Protein AF-B3H325-F1 (afdb_monomer_lite)

Secondary structure (DSSP, 8-state):
-EEEEEGGGT-TTSPTTEEEEEEEE----B-TTSS-B-TTPPPPEEEEEEEEE-TTSSEEEEEEEEEEPPPPGGGSEEEEE-TTSSSEEEEE-S-----EEEEEEEEEEEEETTEEEEEEEESTT----B-HHHHHTS-SSSSSS---TT-TTGGGGBPP-SEEEEEEEE--

InterPro domains:
  IPR000531 TonB-dependent receptor-like, beta-barrel [PF00593] (24-124)
  IPR010917 TonB-dependent receptor, conserved site [PS01156] (155-172)
  IPR036942 Ton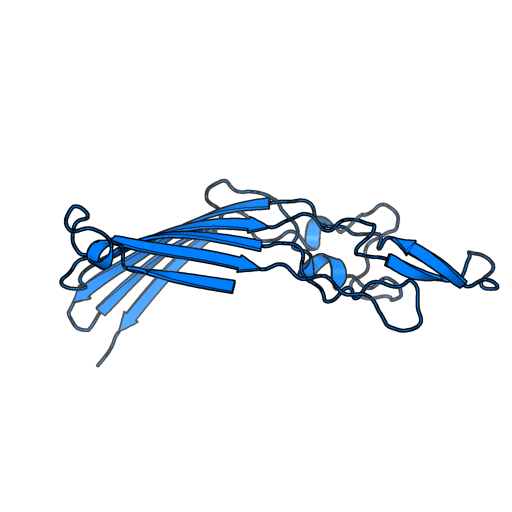B-dependent receptor-like, beta-barrel domain superfamily [G3DSA:2.40.170.20] (1-172)
  IPR039426 TonB-dependent receptor-like [PTHR30069] (12-172)

Foldseek 3Di:
DWDKDQVCVVDVPDDPFKIKTWDKDADADDDPPDQAADLPGAHIKIKIKIKGADPVRQKIKIKIKIKGAKDDQSRAWDWDADPVNPDIDIGGDPDIWHMDIKMKMKMWGPPDPFKIKIKIKIRVVQDWTAGSVLSSPQDPDDPPNHADPVRPPVSVRTDGGIDMDIDMGGHD

Radius of gyration: 21.81 Å; chains: 1; bounding box: 47×44×62 Å

pLDDT: mean 85.78, std 12.81, range [48.66, 98.25]

Organism: Actinobacillus pleuropneumoniae serotype 7 (strain AP76) (NCBI:txid537457)

Structure (mmCIF, N/CA/C/O backbone):
data_AF-B3H325-F1
#
_entry.id   AF-B3H325-F1
#
loop_
_atom_site.group_PDB
_atom_site.id
_atom_site.type_symbol
_atom_site.label_atom_id
_atom_site.label_alt_id
_atom_site.label_comp_id
_atom_site.label_asym_id
_atom_site.label_entity_id
_atom_site.label_seq_id
_atom_site.pdbx_PDB_ins_code
_atom_site.Cartn_x
_atom_site.Cartn_y
_atom_site.Cartn_z
_atom_site.occupancy
_atom_site.B_iso_or_equiv
_atom_site.auth_seq_id
_atom_site.auth_comp_id
_atom_site.auth_asym_id
_atom_site.auth_atom_id
_atom_site.pdbx_PDB_model_num
ATOM 1 N N . MET A 1 1 ? 10.719 8.305 4.424 1.00 50.88 1 MET A N 1
ATOM 2 C CA . MET A 1 1 ? 10.502 8.946 5.738 1.00 50.88 1 MET A CA 1
ATOM 3 C C . MET A 1 1 ? 9.083 8.647 6.197 1.00 50.88 1 MET A C 1
ATOM 5 O O . MET A 1 1 ? 8.162 8.755 5.396 1.00 50.88 1 MET A O 1
ATOM 9 N N . THR A 1 2 ? 8.899 8.253 7.456 1.00 49.19 2 THR A N 1
ATOM 10 C CA . THR A 1 2 ? 7.577 7.984 8.045 1.00 49.19 2 THR A CA 1
ATOM 11 C C . THR A 1 2 ? 7.420 8.876 9.265 1.00 49.19 2 THR A C 1
ATOM 13 O O . THR A 1 2 ? 8.255 8.805 10.160 1.00 49.19 2 THR A O 1
ATOM 16 N N . SER A 1 3 ? 6.381 9.707 9.284 1.00 48.66 3 SER A N 1
ATOM 17 C CA . SER A 1 3 ? 6.025 10.578 10.402 1.00 48.66 3 SER A CA 1
ATOM 18 C C . SER A 1 3 ? 4.676 10.144 10.981 1.00 48.66 3 SER A C 1
ATOM 20 O O . SER A 1 3 ? 3.727 9.844 10.251 1.00 48.66 3 SER A O 1
ATOM 22 N N . LYS A 1 4 ? 4.594 10.063 12.306 1.00 59.47 4 LYS A N 1
ATOM 23 C CA . LYS A 1 4 ? 3.364 9.785 13.054 1.00 59.47 4 LYS A CA 1
ATOM 24 C C . LYS A 1 4 ? 3.200 10.910 14.057 1.00 59.47 4 LYS A C 1
ATOM 26 O O . LYS A 1 4 ? 4.120 11.141 14.835 1.00 59.47 4 LYS A O 1
ATOM 31 N N . VAL A 1 5 ? 2.068 11.603 14.015 1.00 64.69 5 VAL A N 1
ATOM 32 C CA . VAL A 1 5 ? 1.815 12.759 14.878 1.00 64.69 5 VAL A CA 1
ATOM 33 C C . VAL A 1 5 ? 0.458 12.580 15.550 1.00 64.69 5 VAL A C 1
ATOM 35 O O . VAL A 1 5 ? -0.564 12.418 14.881 1.00 64.69 5 VAL A O 1
ATOM 38 N N . ASN A 1 6 ? 0.461 12.596 16.881 1.00 62.19 6 ASN A N 1
ATOM 39 C CA . ASN A 1 6 ? -0.749 12.686 17.693 1.00 62.19 6 ASN A CA 1
ATOM 40 C C . ASN A 1 6 ? -1.190 14.157 17.681 1.00 62.19 6 ASN A C 1
ATOM 42 O O . ASN A 1 6 ? -0.430 15.030 18.100 1.00 62.19 6 ASN A O 1
ATOM 46 N N . LEU A 1 7 ? -2.348 14.450 17.087 1.00 57.66 7 LEU A N 1
ATOM 47 C CA . LEU A 1 7 ? -2.756 15.827 16.781 1.00 57.66 7 LEU A CA 1
ATOM 48 C C . LEU A 1 7 ? -3.186 16.609 18.033 1.00 57.66 7 LEU A C 1
ATOM 50 O O . LEU A 1 7 ? -3.018 17.826 18.075 1.00 57.66 7 LEU A O 1
ATOM 54 N N . ASP A 1 8 ? -3.654 15.903 19.062 1.00 55.84 8 ASP A N 1
ATOM 55 C CA . ASP A 1 8 ? -3.962 16.413 20.404 1.00 55.84 8 ASP A CA 1
ATOM 56 C C . ASP A 1 8 ? -2.741 17.040 21.102 1.00 55.84 8 ASP A C 1
ATOM 58 O O . ASP A 1 8 ? -2.880 17.952 21.912 1.00 55.84 8 ASP A O 1
ATOM 62 N N . GLN A 1 9 ? -1.525 16.623 20.737 1.00 57.34 9 GLN A N 1
ATOM 63 C CA . GLN A 1 9 ? -0.281 17.175 21.287 1.00 57.34 9 GLN A CA 1
ATOM 64 C C . GLN A 1 9 ? 0.220 18.419 20.537 1.00 57.34 9 GLN A C 1
ATOM 66 O O . GLN A 1 9 ? 1.144 19.085 21.000 1.00 57.34 9 GLN A O 1
ATOM 71 N N . VAL A 1 10 ? -0.359 18.733 19.373 1.00 57.84 10 VAL A N 1
ATOM 72 C CA . VAL A 1 10 ? 0.074 19.850 18.512 1.00 57.84 10 VAL A CA 1
ATOM 73 C C . VAL A 1 10 ? -0.791 21.093 18.726 1.00 57.84 10 VAL A C 1
ATOM 75 O O . VAL A 1 10 ? -0.334 22.214 18.515 1.00 57.84 10 VAL A O 1
ATOM 78 N N . THR A 1 11 ? -2.044 20.922 19.145 1.00 48.72 11 THR A N 1
ATOM 79 C CA . THR A 1 11 ? -2.972 22.032 19.385 1.00 48.72 11 THR A CA 1
ATOM 80 C C . THR A 1 11 ? -4.103 21.586 20.310 1.00 48.72 11 THR A C 1
ATOM 82 O O . THR A 1 11 ? -4.775 20.591 20.048 1.00 48.72 11 THR A O 1
ATOM 85 N N . ALA A 1 12 ? -4.358 22.371 21.363 1.00 55.25 12 ALA A N 1
ATOM 86 C CA . ALA A 1 12 ? -5.404 22.124 22.361 1.00 55.25 12 ALA A CA 1
ATOM 87 C C . ALA A 1 12 ? -6.847 22.198 21.809 1.00 55.25 12 ALA A C 1
ATOM 89 O O . ALA A 1 12 ? -7.800 21.970 22.549 1.00 55.25 12 ALA A O 1
ATOM 90 N N . TYR A 1 13 ? -7.023 22.531 20.525 1.00 58.59 13 TYR A N 1
ATOM 91 C CA . TYR A 1 13 ? -8.329 22.630 19.867 1.00 58.59 13 TYR A CA 1
ATOM 92 C C . TYR A 1 13 ? -8.801 21.319 19.223 1.00 58.59 13 TYR A C 1
ATOM 94 O O . TYR A 1 13 ? -9.946 21.241 18.779 1.00 58.59 13 TYR A O 1
ATOM 102 N N . ILE A 1 14 ? -7.943 20.297 19.137 1.00 60.50 14 ILE A N 1
ATOM 103 C CA . ILE A 1 14 ? -8.303 19.002 18.552 1.00 60.50 14 ILE A CA 1
ATOM 104 C C . ILE A 1 14 ? -8.731 18.055 19.684 1.00 60.50 14 ILE A C 1
ATOM 106 O O . ILE A 1 14 ? -7.953 17.857 20.616 1.00 60.50 14 ILE A O 1
ATOM 110 N N . PRO A 1 15 ? -9.942 17.463 19.630 1.00 64.38 15 PRO A N 1
ATOM 111 C CA . PRO A 1 15 ? -10.400 16.536 20.659 1.00 64.38 15 PRO A CA 1
ATOM 112 C C . PRO A 1 15 ? -9.432 15.363 20.858 1.00 64.38 15 PRO A C 1
ATOM 114 O O . PRO A 1 15 ? -8.825 14.871 19.904 1.00 64.38 15 PRO A O 1
ATOM 117 N N . ASN A 1 16 ? -9.333 14.873 22.094 1.00 75.38 16 ASN A N 1
ATOM 118 C CA . ASN A 1 16 ? -8.529 13.692 22.408 1.00 75.38 16 ASN A CA 1
ATOM 119 C C . ASN A 1 16 ? -8.937 12.506 21.517 1.00 75.38 16 ASN A C 1
ATOM 121 O O . ASN A 1 16 ? -10.128 12.256 21.318 1.00 75.38 16 ASN A O 1
ATOM 125 N N . GLY A 1 17 ? -7.944 11.780 20.996 1.00 80.31 17 GLY A N 1
ATOM 126 C CA . GLY A 1 17 ? -8.156 10.576 20.187 1.00 80.31 17 GLY A CA 1
ATOM 127 C C . GLY A 1 17 ? -7.898 10.733 18.686 1.00 80.31 17 GLY A C 1
ATOM 128 O O . GLY A 1 17 ? -7.743 9.725 17.994 1.00 80.31 17 GLY A O 1
ATOM 129 N N . PHE A 1 18 ? -7.793 11.960 18.162 1.00 90.06 18 PHE A N 1
ATOM 130 C CA . PHE A 1 18 ? -7.441 12.177 16.756 1.00 90.06 18 PHE A CA 1
ATOM 131 C C . PHE A 1 18 ? -5.949 11.947 16.492 1.00 90.06 18 PHE A C 1
ATOM 133 O O . PHE A 1 18 ? -5.073 12.596 17.063 1.00 90.06 18 PHE A O 1
ATOM 140 N N . LYS A 1 19 ? -5.652 11.060 15.542 1.00 89.69 19 LYS A N 1
ATOM 141 C CA . LYS A 1 19 ? -4.288 10.726 15.124 1.00 89.69 19 LYS A CA 1
ATOM 142 C C . LYS A 1 19 ? -4.109 10.961 13.635 1.00 89.69 19 LYS A C 1
ATOM 144 O O . LYS A 1 19 ? -4.961 10.581 12.826 1.00 89.69 19 LYS A O 1
ATOM 149 N N . PHE A 1 20 ? -2.960 11.523 13.273 1.00 91.06 20 PHE A N 1
ATOM 150 C CA . PHE A 1 20 ? -2.554 11.698 11.887 1.00 91.06 20 PHE A CA 1
ATOM 151 C C . PHE A 1 20 ? -1.318 10.862 11.557 1.00 91.06 20 PHE A C 1
ATOM 153 O O . PHE A 1 20 ? -0.319 10.830 12.281 1.00 91.06 20 PHE A O 1
ATOM 160 N N . LEU A 1 21 ? -1.382 10.185 10.415 1.00 89.94 21 LEU A N 1
ATOM 161 C CA . LEU A 1 21 ? -0.291 9.412 9.844 1.00 89.94 21 LEU A CA 1
ATOM 162 C C . LEU A 1 21 ? 0.119 10.041 8.514 1.00 89.94 21 LEU A C 1
ATOM 164 O O . LEU A 1 21 ? -0.711 10.187 7.623 1.00 89.94 21 LEU A O 1
ATOM 168 N N . GLY A 1 22 ? 1.409 10.328 8.345 1.00 93.12 22 GLY A N 1
ATOM 169 C CA . GLY A 1 22 ? 1.974 10.779 7.076 1.00 93.12 22 GLY A CA 1
ATOM 170 C C . GLY A 1 22 ? 3.264 10.032 6.754 1.00 93.12 22 GLY A C 1
ATOM 171 O O . GLY A 1 22 ? 4.246 10.109 7.485 1.00 93.12 22 GLY A O 1
ATOM 172 N N . SER A 1 23 ? 3.305 9.300 5.647 1.00 92.88 23 SER A N 1
ATOM 173 C CA . SER A 1 23 ? 4.499 8.578 5.203 1.00 92.88 23 SER A CA 1
ATOM 174 C C . SER A 1 23 ? 4.753 8.823 3.726 1.00 92.88 23 SER A C 1
ATOM 176 O O . SER A 1 23 ? 3.835 8.769 2.912 1.00 92.88 23 SER A O 1
ATOM 178 N N . VAL A 1 24 ? 6.014 9.068 3.377 1.00 92.31 24 VAL A N 1
ATOM 179 C CA . VAL A 1 24 ? 6.468 9.201 1.993 1.00 92.31 24 VAL A CA 1
ATOM 180 C C . VAL A 1 24 ? 7.714 8.351 1.767 1.00 92.31 24 VAL A C 1
ATOM 182 O O . VAL A 1 24 ? 8.719 8.448 2.480 1.00 92.31 24 VAL A O 1
ATOM 185 N N . GLY A 1 25 ? 7.647 7.491 0.760 1.00 90.88 25 GLY A N 1
ATOM 186 C CA . GLY A 1 25 ? 8.751 6.685 0.262 1.00 90.88 25 GLY A CA 1
ATOM 187 C C . GLY A 1 25 ? 9.132 7.143 -1.135 1.00 90.88 25 GLY A C 1
ATOM 188 O O . GLY A 1 25 ? 8.299 7.138 -2.035 1.00 90.88 25 GLY A O 1
ATOM 189 N N . TYR A 1 26 ? 10.391 7.522 -1.320 1.00 88.06 26 TYR A N 1
ATOM 190 C CA . TYR A 1 26 ? 10.981 7.813 -2.621 1.00 88.06 26 TYR A CA 1
ATOM 191 C C . TYR A 1 26 ? 12.405 7.270 -2.633 1.00 88.06 26 TYR A C 1
ATOM 193 O O . TYR A 1 26 ? 13.114 7.322 -1.626 1.00 88.06 26 TYR A O 1
ATOM 201 N N . SER A 1 27 ? 12.818 6.705 -3.758 1.00 85.31 27 SER A N 1
ATOM 202 C CA . SER A 1 27 ? 14.153 6.148 -3.929 1.00 85.31 27 SER A CA 1
ATOM 203 C C . SER A 1 27 ? 14.552 6.245 -5.391 1.00 85.31 27 SER A C 1
ATOM 205 O O . SER A 1 27 ? 13.725 6.072 -6.285 1.00 85.31 27 SER A O 1
ATOM 207 N N . LYS A 1 28 ? 15.831 6.525 -5.633 1.00 81.38 28 LYS A N 1
ATOM 208 C CA . LYS A 1 28 ? 16.415 6.584 -6.971 1.00 81.38 28 LYS A CA 1
ATOM 209 C C . LYS A 1 28 ? 17.757 5.874 -6.942 1.00 81.38 28 LYS A C 1
ATOM 211 O O . LYS A 1 28 ? 18.584 6.162 -6.081 1.00 81.38 28 LYS A O 1
ATOM 216 N N . SER A 1 29 ? 17.972 4.949 -7.869 1.00 74.44 29 SER A N 1
ATOM 217 C CA . SER A 1 29 ? 19.217 4.179 -7.926 1.00 74.44 29 SER A CA 1
ATOM 218 C C . SER A 1 29 ? 19.548 3.772 -9.357 1.00 74.44 29 SER A C 1
ATOM 220 O O . SER A 1 29 ? 18.659 3.620 -10.196 1.00 74.44 29 SER A O 1
ATOM 222 N N . LYS A 1 30 ? 20.840 3.585 -9.624 1.00 74.62 30 LYS A N 1
ATOM 223 C CA . LYS A 1 30 ? 21.394 3.111 -10.897 1.00 74.62 30 LYS A CA 1
ATOM 224 C C . LYS A 1 30 ? 22.384 1.989 -10.610 1.00 74.62 30 LYS A C 1
ATOM 226 O O . LYS A 1 30 ? 23.000 1.986 -9.546 1.00 74.62 30 LYS A O 1
ATOM 231 N N . LEU A 1 31 ? 22.525 1.045 -11.534 1.00 76.69 31 LEU A N 1
ATOM 232 C CA . LEU A 1 31 ? 23.495 -0.032 -11.391 1.00 76.69 31 LEU A CA 1
ATOM 233 C C . LEU A 1 31 ? 24.890 0.483 -11.779 1.00 76.69 31 LEU A C 1
ATOM 235 O O . LEU A 1 31 ? 25.082 0.971 -12.892 1.00 76.69 31 LEU A O 1
ATOM 239 N N . TYR A 1 32 ? 25.853 0.388 -10.859 1.00 73.50 32 TYR A N 1
ATOM 240 C CA . TYR A 1 32 ? 27.218 0.873 -11.080 1.00 73.50 32 TYR A CA 1
ATOM 241 C C . TYR A 1 32 ? 27.868 0.181 -12.290 1.00 73.50 32 TYR A C 1
ATOM 243 O O . TYR A 1 32 ? 27.722 -1.026 -12.472 1.00 73.50 32 TYR A O 1
ATOM 251 N N . GLY A 1 33 ? 28.555 0.953 -13.137 1.00 70.75 33 GLY A N 1
ATOM 252 C CA . GLY A 1 33 ? 29.233 0.433 -14.330 1.00 70.75 33 GLY A CA 1
ATOM 253 C C . GLY A 1 33 ? 28.311 0.014 -15.486 1.00 70.75 33 GLY A C 1
ATOM 254 O O . GLY A 1 33 ? 28.779 -0.609 -16.437 1.00 70.75 33 GLY A O 1
ATOM 255 N N . THR A 1 34 ? 27.008 0.330 -15.442 1.00 73.69 34 THR A N 1
ATOM 256 C CA . THR A 1 34 ? 26.075 0.068 -16.553 1.00 73.69 34 THR A CA 1
ATOM 257 C C . THR A 1 34 ? 25.053 1.196 -16.722 1.00 73.69 34 THR A C 1
ATOM 259 O O . THR A 1 34 ? 24.818 1.981 -15.808 1.00 73.69 34 THR A O 1
ATOM 262 N N . GLU A 1 35 ? 24.371 1.234 -17.866 1.00 74.31 35 GLU A N 1
ATOM 263 C CA . GLU A 1 35 ? 23.212 2.113 -18.090 1.00 74.31 35 GLU A CA 1
ATOM 264 C C . GLU A 1 35 ? 21.896 1.551 -17.509 1.00 74.31 35 GLU A C 1
ATOM 266 O O . GLU A 1 35 ? 20.828 2.141 -17.683 1.00 74.31 35 GLU A O 1
ATOM 271 N N . ALA A 1 36 ? 21.943 0.404 -16.818 1.00 80.19 36 ALA A N 1
ATOM 272 C CA . ALA A 1 36 ? 20.761 -0.249 -16.268 1.00 80.19 36 ALA A CA 1
ATOM 273 C C . ALA A 1 36 ? 20.253 0.436 -14.989 1.00 80.19 36 ALA A C 1
ATOM 275 O O . ALA A 1 36 ? 21.016 0.908 -14.137 1.00 80.19 36 ALA A O 1
ATOM 276 N N . SER A 1 37 ? 18.936 0.422 -14.808 1.00 82.88 37 SER A N 1
ATOM 277 C CA . SER A 1 37 ? 18.285 0.784 -13.551 1.00 82.88 37 SER A CA 1
ATOM 278 C C . SER A 1 37 ? 18.164 -0.431 -12.631 1.00 82.88 37 SER A C 1
ATOM 280 O O . SER A 1 37 ? 18.018 -1.568 -13.080 1.00 82.88 37 SER A O 1
ATOM 282 N N . LEU A 1 38 ? 18.149 -0.192 -11.319 1.00 83.50 38 LEU A N 1
ATOM 283 C CA . LEU A 1 38 ? 17.799 -1.226 -10.347 1.00 83.50 38 LEU A CA 1
ATOM 284 C C . LEU A 1 38 ? 16.273 -1.378 -10.291 1.00 83.50 38 LEU A C 1
ATOM 286 O O . LEU A 1 38 ? 15.570 -0.535 -9.732 1.00 83.50 38 LEU A O 1
ATOM 290 N N . LEU A 1 39 ? 15.750 -2.466 -10.865 1.00 86.12 39 LEU A N 1
ATOM 291 C CA . LEU A 1 39 ? 14.305 -2.737 -10.894 1.00 86.12 39 LEU A CA 1
ATOM 292 C C . LEU A 1 39 ? 13.705 -2.961 -9.495 1.00 86.12 39 LEU A C 1
ATOM 294 O O . LEU A 1 39 ? 12.500 -2.807 -9.32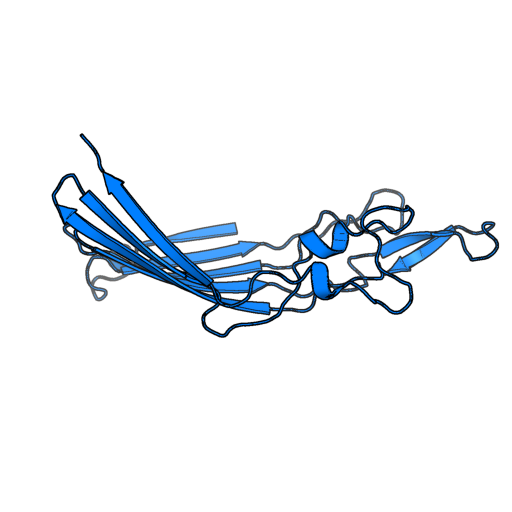4 1.00 86.12 39 LEU A O 1
ATOM 298 N N . SER A 1 40 ? 14.520 -3.269 -8.483 1.00 87.19 40 SER A N 1
ATOM 299 C CA . SER A 1 40 ? 14.093 -3.370 -7.079 1.00 87.19 40 SER A CA 1
ATOM 300 C C . SER A 1 40 ? 13.654 -2.031 -6.473 1.00 87.19 40 SER A C 1
ATOM 302 O O . SER A 1 40 ? 12.953 -2.019 -5.463 1.00 87.19 40 SER A O 1
ATOM 304 N N . VAL A 1 41 ? 14.025 -0.901 -7.088 1.00 89.38 41 VAL A N 1
ATOM 305 C CA . VAL A 1 41 ? 13.634 0.432 -6.619 1.00 89.38 41 VAL A CA 1
ATOM 306 C C . VAL A 1 41 ? 12.138 0.636 -6.832 1.00 89.38 41 VAL A C 1
ATOM 308 O O . VAL A 1 41 ? 11.656 0.649 -7.970 1.00 89.38 41 VAL A O 1
ATOM 311 N N . GLN A 1 42 ? 11.411 0.839 -5.737 1.00 90.12 42 GLN A N 1
ATOM 312 C CA . GLN A 1 42 ? 9.981 1.134 -5.765 1.00 90.12 42 GLN A CA 1
ATOM 313 C C . GLN A 1 42 ? 9.721 2.564 -6.272 1.00 90.12 42 GLN A C 1
ATOM 315 O O . GLN A 1 42 ? 10.509 3.469 -5.979 1.00 90.12 42 GLN A O 1
ATOM 320 N N . PRO A 1 43 ? 8.635 2.794 -7.033 1.00 92.69 43 PRO A N 1
ATOM 321 C CA . PRO A 1 43 ? 8.188 4.143 -7.361 1.00 92.69 43 PRO A CA 1
ATOM 322 C C . PRO A 1 43 ? 7.721 4.882 -6.099 1.00 92.69 43 PRO A C 1
ATOM 324 O O . PRO A 1 43 ? 7.563 4.287 -5.029 1.00 92.69 43 PRO A O 1
ATOM 327 N N . VAL A 1 44 ? 7.504 6.194 -6.223 1.00 94.12 44 VAL A N 1
ATOM 328 C CA . VAL A 1 44 ? 7.072 7.020 -5.089 1.00 94.12 44 VAL A CA 1
ATOM 329 C C . VAL A 1 44 ? 5.791 6.462 -4.465 1.00 94.12 44 VAL A C 1
ATOM 331 O O . VAL A 1 44 ? 4.859 6.085 -5.171 1.00 94.12 44 VAL A O 1
ATOM 334 N N . LYS A 1 45 ? 5.738 6.410 -3.138 1.00 94.88 45 LYS A N 1
ATOM 335 C CA . LYS A 1 45 ? 4.558 5.992 -2.383 1.00 94.88 45 LYS A CA 1
ATOM 336 C C . LYS A 1 45 ? 4.273 7.008 -1.296 1.00 94.88 45 LYS A C 1
ATOM 338 O O . LYS A 1 45 ? 5.165 7.331 -0.517 1.00 94.88 45 LYS A O 1
ATOM 343 N N . VAL A 1 46 ? 3.036 7.475 -1.224 1.00 96.06 46 VAL A N 1
ATOM 344 C CA . VAL A 1 46 ? 2.568 8.379 -0.172 1.00 96.06 46 VAL A CA 1
ATOM 345 C C . VAL A 1 46 ? 1.419 7.703 0.557 1.00 96.06 46 VAL A C 1
ATOM 347 O O . VAL A 1 46 ? 0.528 7.143 -0.075 1.00 96.06 46 VAL A O 1
ATOM 350 N N . ILE A 1 47 ? 1.449 7.724 1.883 1.00 96.25 47 ILE A N 1
ATOM 351 C CA . ILE A 1 47 ? 0.363 7.257 2.738 1.00 96.25 47 ILE A CA 1
ATOM 352 C C . ILE A 1 47 ? -0.009 8.405 3.661 1.00 96.25 47 ILE A C 1
ATOM 354 O O . ILE A 1 47 ? 0.831 8.883 4.418 1.00 96.25 47 ILE A O 1
ATOM 358 N N . LEU A 1 48 ? -1.269 8.807 3.615 1.00 96.19 48 LEU A N 1
ATOM 359 C CA . LEU A 1 48 ? -1.876 9.717 4.572 1.00 96.19 48 LEU A CA 1
ATOM 360 C C . LEU A 1 48 ? -2.948 8.948 5.337 1.00 96.19 48 LEU A C 1
ATOM 362 O O . LEU A 1 48 ? -3.620 8.088 4.772 1.00 96.19 48 LEU A O 1
ATOM 366 N N . GLY A 1 49 ? -3.105 9.222 6.621 1.00 95.94 49 GLY A N 1
ATOM 367 C CA . GLY A 1 49 ? -4.116 8.576 7.437 1.00 95.94 49 GLY A CA 1
ATOM 368 C C . GLY A 1 49 ? -4.666 9.516 8.486 1.00 95.94 49 GLY A C 1
ATOM 369 O O . GLY A 1 49 ? -3.919 10.264 9.111 1.00 95.94 49 GLY A O 1
ATOM 370 N N . LEU A 1 50 ? -5.975 9.445 8.674 1.00 95.25 50 LEU A N 1
ATOM 371 C CA . LEU A 1 50 ? -6.695 10.135 9.732 1.00 95.25 50 LEU A CA 1
ATOM 372 C C . LEU A 1 50 ? -7.446 9.081 10.520 1.00 95.25 50 LEU A C 1
ATOM 374 O O . LEU A 1 50 ? -8.165 8.262 9.944 1.00 95.25 50 LEU A O 1
ATOM 378 N N . SER A 1 51 ? -7.223 9.065 11.824 1.00 95.38 51 SER A N 1
ATOM 379 C CA . SER A 1 51 ? -7.844 8.109 12.727 1.00 95.38 51 SER A CA 1
ATOM 380 C C . SER A 1 51 ? -8.447 8.826 13.915 1.00 95.38 51 SER A C 1
ATOM 382 O O . SER A 1 51 ? -7.927 9.851 14.348 1.00 95.38 51 SER A O 1
ATOM 384 N N . TYR A 1 52 ? -9.510 8.247 14.443 1.00 94.25 52 TYR A N 1
ATOM 385 C CA . TYR A 1 52 ? -10.060 8.599 15.734 1.00 94.25 52 TYR A CA 1
ATOM 386 C C . TYR A 1 52 ? -10.125 7.330 16.573 1.00 94.25 52 TYR A C 1
ATOM 388 O O . TYR A 1 52 ? -10.699 6.331 16.141 1.00 94.25 52 TYR A O 1
ATOM 396 N N . GLU A 1 53 ? -9.515 7.368 17.747 1.00 94.56 53 GLU A N 1
ATOM 397 C CA . GLU A 1 53 ? -9.604 6.316 18.752 1.00 94.56 53 GLU A CA 1
ATOM 398 C C . GLU A 1 53 ? -10.255 6.906 19.999 1.00 94.56 53 GLU A C 1
ATOM 400 O O . GLU A 1 53 ? -9.835 7.958 20.481 1.00 94.56 53 GLU A O 1
ATOM 405 N N . ASP A 1 54 ? -11.291 6.237 20.502 1.00 93.31 54 ASP A N 1
ATOM 406 C CA . ASP A 1 54 ? -11.948 6.607 21.749 1.00 93.31 54 ASP A CA 1
ATOM 407 C C . ASP A 1 54 ? -10.909 6.695 22.886 1.00 93.31 54 ASP A C 1
ATOM 409 O O . ASP A 1 54 ? -10.084 5.786 23.015 1.00 93.31 54 ASP A O 1
ATOM 413 N N . PRO A 1 55 ? -10.921 7.743 23.733 1.00 89.50 55 PRO A N 1
ATOM 414 C CA . PRO A 1 55 ? -9.961 7.875 24.829 1.00 89.50 55 PRO A CA 1
ATOM 415 C C . PRO A 1 55 ? -9.989 6.721 25.841 1.00 89.50 55 PRO A C 1
ATOM 417 O O . PRO A 1 55 ? -8.977 6.463 26.489 1.00 89.50 55 PRO A O 1
ATOM 420 N N . ASN A 1 56 ? -11.118 6.012 25.966 1.00 90.50 56 ASN A N 1
ATOM 421 C CA . ASN A 1 56 ? -11.231 4.809 26.797 1.00 90.50 56 ASN A CA 1
ATOM 422 C C . ASN A 1 56 ? -10.867 3.526 26.027 1.00 90.50 56 ASN A C 1
ATOM 424 O O . ASN A 1 56 ? -11.037 2.421 26.545 1.00 90.50 56 ASN A O 1
ATOM 428 N N . ASP A 1 57 ? -10.369 3.665 24.794 1.00 89.62 57 ASP A N 1
ATOM 429 C CA . ASP A 1 57 ? -9.932 2.596 23.899 1.00 89.62 57 ASP A CA 1
ATOM 430 C C . ASP A 1 57 ? -11.035 1.547 23.656 1.00 89.62 57 ASP A C 1
ATOM 432 O O . ASP A 1 57 ? -10.768 0.349 23.533 1.00 89.62 57 ASP A O 1
ATOM 436 N N . ILE A 1 58 ? -12.304 1.984 23.634 1.00 95.12 58 ILE A N 1
ATOM 437 C CA . ILE A 1 58 ? -13.466 1.115 23.392 1.00 95.12 58 ILE A CA 1
ATOM 438 C C . ILE A 1 58 ? -13.647 0.871 21.896 1.00 95.12 58 ILE A C 1
ATOM 440 O O . ILE A 1 58 ? -13.994 -0.232 21.484 1.00 95.12 58 ILE A O 1
ATOM 444 N N . TRP A 1 59 ? -13.415 1.874 21.059 1.00 96.12 59 TRP A N 1
ATOM 445 C CA . TRP A 1 59 ? -13.543 1.751 19.613 1.00 96.12 59 TRP A CA 1
ATOM 446 C C . TRP A 1 59 ? -12.596 2.708 18.903 1.00 96.12 59 TRP A C 1
ATOM 448 O O . TRP A 1 59 ? -12.144 3.704 19.464 1.00 96.12 59 TRP A O 1
ATOM 458 N N . GLY A 1 60 ? -12.312 2.410 17.643 1.00 96.75 60 GLY A N 1
ATOM 459 C CA . GLY A 1 60 ? -11.522 3.287 16.800 1.00 96.75 60 GLY A CA 1
ATOM 460 C C . GLY A 1 60 ? -11.872 3.111 15.337 1.00 96.75 60 GLY A C 1
ATOM 461 O O . GLY A 1 60 ? -12.202 2.011 14.886 1.00 96.75 60 GLY A O 1
ATOM 462 N N . ILE A 1 61 ? -11.796 4.207 14.594 1.00 97.12 61 ILE A N 1
ATOM 463 C CA . ILE A 1 61 ? -11.966 4.238 13.148 1.00 97.12 61 ILE A CA 1
ATOM 464 C C . ILE A 1 61 ? -10.743 4.878 12.504 1.00 97.12 61 ILE A C 1
ATOM 466 O O . ILE A 1 61 ? -10.227 5.904 12.943 1.00 97.12 61 ILE A O 1
ATOM 470 N N . HIS A 1 62 ? -10.286 4.259 11.429 1.00 97.31 62 HIS A N 1
ATOM 471 C CA . HIS A 1 62 ? -9.103 4.642 10.689 1.00 97.31 62 HIS A CA 1
ATOM 472 C C . HIS A 1 62 ? -9.475 4.809 9.227 1.00 97.31 62 HIS A C 1
ATOM 474 O O . HIS A 1 62 ? -10.117 3.949 8.625 1.00 97.31 62 HIS A O 1
ATOM 480 N N . SER A 1 63 ? -9.015 5.901 8.643 1.00 97.38 63 SER A N 1
ATOM 481 C CA . SER A 1 63 ? -9.087 6.159 7.215 1.00 97.38 63 SER A CA 1
ATOM 482 C C . SER A 1 63 ? -7.669 6.301 6.673 1.00 97.38 63 SER A C 1
ATOM 484 O O . SER A 1 63 ? -6.804 6.904 7.315 1.00 97.38 63 SER A O 1
ATOM 486 N N . ARG A 1 64 ? -7.398 5.706 5.510 1.00 97.75 64 ARG A N 1
ATOM 487 C CA . ARG A 1 64 ? -6.062 5.691 4.907 1.00 97.75 64 ARG A CA 1
ATOM 488 C C . ARG A 1 64 ? -6.126 5.953 3.414 1.00 97.75 64 ARG A C 1
ATOM 490 O O . ARG A 1 64 ? -6.793 5.243 2.670 1.00 97.75 64 ARG A O 1
ATOM 497 N N . TRP A 1 65 ? -5.387 6.964 2.986 1.00 97.69 65 TRP A N 1
ATOM 498 C CA . TRP A 1 65 ? -5.232 7.388 1.604 1.00 97.69 65 TRP A CA 1
ATOM 499 C C . TRP A 1 65 ? -3.841 6.959 1.159 1.00 97.69 65 TRP A C 1
ATOM 501 O O . TRP A 1 65 ? -2.840 7.409 1.713 1.00 97.69 65 TRP A O 1
ATOM 511 N N . THR A 1 66 ? -3.759 6.064 0.180 1.00 97.38 66 THR A N 1
ATOM 512 C CA . THR A 1 66 ? -2.478 5.587 -0.351 1.00 97.38 66 THR A CA 1
ATOM 513 C C . THR A 1 66 ? -2.349 5.986 -1.809 1.00 97.38 66 THR A C 1
ATOM 515 O O . THR A 1 66 ? -3.133 5.541 -2.639 1.00 97.38 66 THR A O 1
ATOM 518 N N . TYR A 1 67 ? -1.330 6.775 -2.131 1.00 97.06 67 TYR A N 1
ATOM 519 C CA . TYR A 1 67 ? -0.925 7.064 -3.499 1.00 97.06 67 TYR A CA 1
ATOM 520 C C . TYR A 1 67 ? 0.298 6.223 -3.872 1.00 97.06 67 TYR A C 1
ATOM 522 O O . TYR A 1 67 ? 1.316 6.225 -3.176 1.00 97.06 67 TYR A O 1
ATOM 530 N N . LEU A 1 68 ? 0.191 5.506 -4.983 1.00 96.19 68 LEU A N 1
ATOM 531 C CA . LEU A 1 68 ? 1.247 4.737 -5.623 1.00 96.19 68 LEU A CA 1
ATOM 532 C C . LEU A 1 68 ? 1.621 5.448 -6.923 1.00 96.19 68 LEU A C 1
ATOM 534 O O . LEU A 1 68 ? 0.774 5.647 -7.793 1.00 96.19 68 LEU A O 1
ATOM 538 N N . GLY A 1 69 ? 2.883 5.830 -7.058 1.00 94.75 69 GLY A N 1
ATOM 539 C CA . GLY A 1 69 ? 3.411 6.478 -8.248 1.00 94.75 69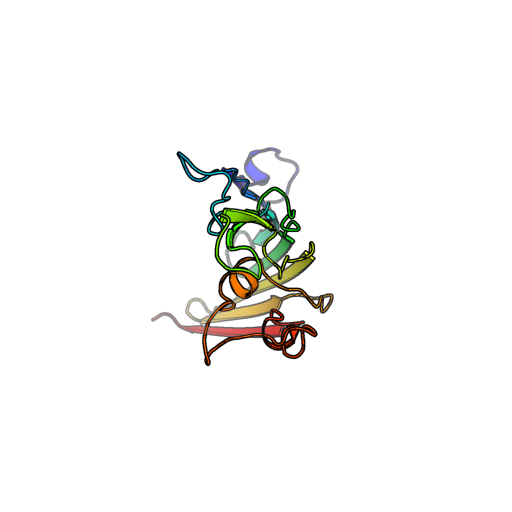 GLY A CA 1
ATOM 540 C C . GLY A 1 69 ? 3.590 5.511 -9.415 1.00 94.75 69 GLY A C 1
ATOM 541 O O . GLY A 1 69 ? 3.828 4.313 -9.236 1.00 94.75 69 GLY A O 1
ATOM 542 N N . ALA A 1 70 ? 3.519 6.061 -10.625 1.00 94.62 70 ALA A N 1
ATOM 543 C CA . ALA A 1 70 ? 3.861 5.330 -11.835 1.00 94.62 70 ALA A CA 1
ATOM 544 C C . ALA A 1 70 ? 5.374 5.068 -11.897 1.00 94.62 70 ALA A C 1
ATOM 546 O O . ALA A 1 70 ? 6.181 5.917 -11.505 1.00 94.62 70 ALA A O 1
ATOM 547 N N . LYS A 1 71 ? 5.772 3.907 -12.422 1.00 92.75 71 LYS A N 1
ATOM 548 C CA . LYS A 1 71 ? 7.179 3.650 -12.737 1.00 92.75 71 LYS A CA 1
ATOM 549 C C . LYS A 1 71 ? 7.494 4.260 -14.099 1.00 92.75 71 LYS A C 1
ATOM 551 O O . LYS A 1 71 ? 6.924 3.866 -15.111 1.00 92.75 71 LYS A O 1
ATOM 556 N N . HIS A 1 72 ? 8.412 5.221 -14.138 1.00 89.56 72 HIS A N 1
ATOM 557 C CA . HIS A 1 72 ? 8.835 5.830 -15.397 1.00 89.56 72 HIS A CA 1
ATOM 558 C C . HIS A 1 72 ? 9.829 4.937 -16.147 1.00 89.56 72 HIS A C 1
ATOM 560 O O . HIS A 1 72 ? 10.727 4.356 -15.540 1.00 89.56 72 HIS A O 1
ATOM 566 N N . ALA A 1 73 ? 9.722 4.908 -17.479 1.00 87.75 73 ALA A N 1
ATOM 567 C CA . ALA A 1 73 ? 10.588 4.125 -18.366 1.00 87.75 73 ALA A CA 1
ATOM 568 C C . ALA A 1 73 ? 12.087 4.381 -18.121 1.00 87.75 73 ALA A C 1
ATOM 570 O O . ALA A 1 73 ? 12.869 3.443 -18.003 1.00 87.75 73 ALA A O 1
ATOM 571 N N . LYS A 1 74 ? 12.463 5.654 -17.939 1.00 85.50 74 LYS A N 1
ATOM 572 C CA . LYS A 1 74 ? 13.840 6.092 -17.645 1.00 85.50 74 LYS A CA 1
ATOM 573 C C . LYS A 1 74 ? 14.421 5.532 -16.338 1.00 85.50 74 LYS A C 1
ATOM 575 O O . LYS A 1 74 ? 15.636 5.471 -16.195 1.00 85.50 74 LYS A O 1
ATOM 580 N N . ASP A 1 75 ? 13.560 5.155 -15.392 1.00 83.88 75 ASP A N 1
ATOM 581 C CA . ASP A 1 75 ? 13.933 4.619 -14.077 1.00 83.88 75 ASP A CA 1
ATOM 582 C C . ASP A 1 75 ? 13.771 3.084 -14.020 1.00 83.88 75 ASP A C 1
ATOM 584 O O . ASP A 1 75 ? 13.877 2.469 -12.952 1.00 83.88 75 ASP A O 1
ATOM 588 N N . ALA A 1 76 ? 13.478 2.463 -15.167 1.00 87.44 76 ALA A N 1
ATOM 589 C CA . ALA A 1 76 ? 13.311 1.029 -15.359 1.00 87.44 76 ALA A CA 1
ATOM 590 C C . ALA A 1 76 ? 14.054 0.566 -16.624 1.00 87.44 76 ALA A C 1
ATOM 592 O O . ALA A 1 76 ? 13.508 -0.171 -17.439 1.00 87.44 76 ALA A O 1
ATOM 593 N N . MET A 1 77 ? 15.296 1.011 -16.808 1.00 87.94 77 MET A N 1
ATOM 594 C CA . MET A 1 77 ? 16.122 0.606 -17.945 1.00 87.94 77 MET A CA 1
ATOM 595 C C . MET A 1 77 ? 16.769 -0.754 -17.690 1.00 87.94 77 MET A C 1
ATOM 597 O O . MET A 1 77 ? 17.314 -1.017 -16.620 1.00 87.94 77 MET A O 1
ATOM 601 N N . ILE A 1 78 ? 16.740 -1.610 -18.699 1.00 84.88 78 ILE A N 1
ATOM 602 C CA . ILE A 1 78 ? 17.341 -2.937 -18.702 1.00 84.88 78 ILE A CA 1
ATOM 603 C C . ILE A 1 78 ? 18.318 -3.037 -19.857 1.00 84.88 78 ILE A C 1
ATOM 605 O O . ILE A 1 78 ? 18.102 -2.484 -20.936 1.00 84.88 78 ILE A O 1
ATOM 609 N N . VAL A 1 79 ? 19.388 -3.789 -19.640 1.00 84.00 79 VAL A N 1
ATOM 610 C CA . VAL A 1 79 ? 20.336 -4.065 -20.705 1.00 84.00 79 VAL A CA 1
ATOM 611 C C . VAL A 1 79 ? 20.020 -5.423 -21.312 1.00 84.00 79 VAL A C 1
ATOM 613 O O . VAL A 1 79 ? 19.876 -6.422 -20.610 1.00 84.00 79 VAL A O 1
ATOM 616 N N . THR A 1 80 ? 19.859 -5.438 -22.625 1.00 80.50 80 THR A N 1
ATOM 617 C CA . THR A 1 80 ? 19.537 -6.618 -23.418 1.00 80.50 80 THR A CA 1
ATOM 618 C C . THR A 1 80 ? 20.425 -6.651 -24.659 1.00 80.50 80 THR A C 1
ATOM 620 O O . THR A 1 80 ? 21.265 -5.770 -24.838 1.00 80.50 80 THR A O 1
ATOM 623 N N . TYR A 1 81 ? 20.295 -7.684 -25.481 1.00 79.44 81 TYR A N 1
ATOM 624 C CA . TYR A 1 81 ? 20.994 -7.747 -26.758 1.00 79.44 81 TYR A CA 1
ATOM 625 C C . TYR A 1 81 ? 20.039 -7.360 -27.883 1.00 79.44 81 TYR A C 1
ATOM 627 O O . TYR A 1 81 ? 18.825 -7.519 -27.746 1.00 79.44 81 TYR A O 1
ATOM 635 N N . ASP A 1 82 ? 20.593 -6.823 -28.962 1.00 78.00 82 ASP A N 1
ATOM 636 C CA . ASP A 1 82 ? 19.859 -6.590 -30.202 1.00 78.00 82 ASP A CA 1
ATOM 637 C C . ASP A 1 82 ? 19.313 -7.906 -30.785 1.00 78.00 82 ASP A C 1
ATOM 639 O O . ASP A 1 82 ? 19.732 -8.989 -30.367 1.00 78.00 82 ASP A O 1
ATOM 643 N N . ASP A 1 83 ? 18.395 -7.837 -31.749 1.00 72.75 83 ASP A N 1
ATOM 644 C CA . ASP A 1 83 ? 17.743 -9.022 -32.334 1.00 72.75 83 ASP A CA 1
ATOM 645 C C . ASP A 1 83 ? 18.763 -9.984 -32.973 1.00 72.75 83 ASP A C 1
ATOM 647 O O . ASP A 1 83 ? 18.597 -11.203 -32.937 1.00 72.75 83 ASP A O 1
ATOM 651 N N . SER A 1 84 ? 19.886 -9.444 -33.458 1.00 75.19 84 SER A N 1
ATOM 652 C CA . SER A 1 84 ? 21.049 -10.185 -33.966 1.00 75.19 84 SER A CA 1
ATOM 653 C C . SER A 1 84 ? 21.948 -10.790 -32.873 1.00 75.19 84 SER A C 1
ATOM 655 O O . SER A 1 84 ? 22.902 -11.497 -33.182 1.00 75.19 84 SER A O 1
ATOM 657 N N . ARG A 1 85 ? 21.671 -10.521 -31.590 1.00 75.56 85 ARG A N 1
ATOM 658 C CA . ARG A 1 85 ? 22.439 -10.920 -30.392 1.00 75.56 85 ARG A CA 1
ATOM 659 C C . ARG A 1 85 ? 23.906 -10.477 -30.349 1.00 75.56 85 ARG A C 1
ATOM 661 O O . ARG A 1 85 ? 24.647 -10.914 -29.474 1.00 75.56 85 ARG A O 1
ATOM 668 N N . THR A 1 86 ? 24.327 -9.579 -31.234 1.00 73.94 86 THR A N 1
ATOM 669 C CA . THR A 1 86 ? 25.730 -9.145 -31.351 1.00 73.94 86 THR A CA 1
ATOM 670 C C . THR A 1 86 ? 26.045 -7.873 -30.570 1.00 73.94 86 THR A C 1
ATOM 672 O O . THR A 1 86 ? 27.188 -7.671 -30.166 1.00 73.94 86 THR A O 1
ATOM 675 N N . LYS A 1 87 ? 25.049 -7.014 -30.316 1.00 80.75 87 LYS A N 1
ATOM 676 C CA . LYS A 1 87 ? 25.243 -5.718 -29.651 1.00 80.75 87 LYS A CA 1
ATOM 677 C C . LYS A 1 87 ? 24.431 -5.606 -28.369 1.00 80.75 87 LYS A C 1
ATOM 679 O O . LYS A 1 87 ? 23.247 -5.931 -28.339 1.00 80.75 87 LYS A O 1
ATOM 684 N N . ARG A 1 88 ? 25.069 -5.097 -27.314 1.00 80.69 88 ARG A N 1
ATOM 685 C CA . ARG A 1 88 ? 24.428 -4.757 -26.040 1.00 80.69 88 ARG A CA 1
ATOM 686 C C . ARG A 1 88 ? 23.670 -3.434 -26.197 1.00 80.69 88 ARG A C 1
ATOM 688 O O . ARG A 1 88 ? 24.265 -2.431 -26.583 1.00 80.69 88 ARG A O 1
ATOM 695 N N . ILE A 1 89 ? 22.373 -3.437 -25.911 1.00 83.69 89 ILE A N 1
ATOM 696 C CA . ILE A 1 89 ? 21.485 -2.274 -26.019 1.00 83.69 89 ILE A CA 1
ATOM 697 C C . ILE A 1 89 ? 20.710 -2.057 -24.719 1.00 83.69 89 ILE A C 1
ATOM 699 O O . ILE A 1 89 ? 20.316 -3.008 -24.039 1.00 83.69 89 ILE A O 1
ATOM 703 N N . THR A 1 90 ? 20.455 -0.798 -24.385 1.00 85.19 90 THR A N 1
ATOM 704 C CA . THR A 1 90 ? 19.664 -0.414 -23.212 1.00 85.19 90 THR A CA 1
ATOM 705 C C . THR A 1 90 ? 18.243 -0.080 -23.667 1.00 85.19 90 THR A C 1
ATOM 707 O O . THR A 1 90 ? 18.045 0.803 -24.498 1.00 85.19 90 THR A O 1
ATOM 710 N N . LYS A 1 91 ? 17.237 -0.788 -23.145 1.00 86.50 91 LYS A N 1
ATOM 711 C CA . LYS A 1 91 ? 15.811 -0.564 -23.451 1.00 86.50 91 LYS A CA 1
ATOM 712 C C . LYS A 1 91 ? 15.005 -0.427 -22.150 1.00 86.50 91 LYS A C 1
ATOM 714 O O . LYS A 1 91 ? 15.436 -0.946 -21.122 1.00 86.50 91 LYS A O 1
ATOM 719 N N . PRO A 1 92 ? 13.852 0.259 -22.143 1.00 85.94 92 PRO A N 1
ATOM 720 C CA . PRO A 1 92 ? 12.959 0.253 -20.988 1.00 85.94 92 PRO A CA 1
ATOM 721 C C . PRO A 1 92 ? 12.396 -1.141 -20.697 1.00 85.94 92 PRO A C 1
ATOM 723 O O . PRO A 1 92 ? 12.225 -1.964 -21.598 1.00 85.94 92 PRO A O 1
ATOM 726 N N . PHE A 1 93 ? 12.067 -1.397 -19.435 1.00 87.25 93 PHE A N 1
ATOM 727 C CA . PHE A 1 93 ? 11.327 -2.584 -19.032 1.00 87.25 93 PHE A CA 1
ATOM 728 C C . PHE A 1 93 ? 9.914 -2.544 -19.646 1.00 87.25 93 PHE A C 1
ATOM 730 O O . PHE A 1 93 ? 9.261 -1.502 -19.581 1.00 87.25 93 PHE A O 1
ATOM 737 N N . PRO A 1 94 ? 9.431 -3.651 -20.238 1.00 85.81 94 PRO A N 1
ATOM 738 C CA . PRO A 1 94 ? 8.213 -3.639 -21.053 1.00 85.81 94 PRO A CA 1
ATOM 739 C C . PRO A 1 94 ? 6.920 -3.444 -20.248 1.00 85.81 94 PRO A C 1
ATOM 741 O O . PRO A 1 94 ? 5.938 -2.954 -20.796 1.00 85.81 94 PRO A O 1
ATOM 744 N N . TYR A 1 95 ? 6.907 -3.798 -18.958 1.00 88.44 95 TYR A N 1
ATOM 745 C CA . TYR A 1 95 ? 5.706 -3.731 -18.118 1.00 88.44 95 TYR A CA 1
ATOM 746 C C . TYR A 1 95 ? 5.868 -2.672 -17.030 1.00 88.44 95 TYR A C 1
ATOM 748 O O . TYR A 1 95 ? 6.479 -2.925 -15.997 1.00 88.44 95 TYR A O 1
ATOM 756 N N . LEU A 1 96 ? 5.323 -1.478 -17.247 1.00 89.56 96 LEU A N 1
ATOM 757 C CA . LEU A 1 96 ? 5.371 -0.381 -16.277 1.00 89.56 96 LEU A CA 1
ATOM 758 C C . LEU A 1 96 ? 4.011 -0.214 -15.600 1.00 89.56 96 LEU A C 1
ATOM 760 O O . LEU A 1 96 ? 2.974 -0.276 -16.257 1.00 89.56 96 LEU A O 1
ATOM 764 N N . ASN A 1 97 ? 4.000 0.018 -14.285 1.00 92.12 97 ASN A N 1
ATOM 765 C CA . ASN A 1 97 ? 2.752 0.304 -13.584 1.00 92.12 97 ASN A CA 1
ATOM 766 C C . ASN A 1 97 ? 2.368 1.777 -13.763 1.00 92.12 97 ASN A C 1
ATOM 768 O O . ASN A 1 97 ? 3.220 2.668 -13.701 1.00 92.12 97 ASN A O 1
ATOM 772 N N . GLY A 1 98 ? 1.067 2.025 -13.899 1.00 93.88 98 GLY A N 1
ATOM 773 C CA . GLY A 1 98 ? 0.495 3.359 -13.754 1.00 93.88 98 GLY A CA 1
ATOM 774 C C . GLY A 1 98 ? 0.429 3.805 -12.292 1.00 93.88 98 GLY A C 1
ATOM 775 O O . GLY A 1 98 ? 0.739 3.041 -11.371 1.00 93.88 98 GLY A O 1
ATOM 776 N N . SER A 1 99 ? -0.002 5.047 -12.082 1.00 95.50 99 SER A N 1
ATOM 777 C CA . SER A 1 99 ? -0.310 5.543 -10.745 1.00 95.50 99 SER A CA 1
ATOM 778 C C . SER A 1 99 ? -1.671 5.036 -10.260 1.00 95.50 99 SER A C 1
ATOM 780 O O . SER A 1 99 ? -2.591 4.764 -11.042 1.00 95.50 99 SER A O 1
ATOM 782 N N . ALA A 1 100 ? -1.802 4.904 -8.944 1.00 96.56 100 ALA A N 1
ATOM 783 C CA . ALA A 1 100 ? -3.039 4.486 -8.304 1.00 96.56 100 ALA A CA 1
ATOM 784 C C . ALA A 1 100 ? -3.236 5.214 -6.978 1.00 96.56 100 ALA A C 1
ATOM 786 O O . ALA A 1 100 ? -2.304 5.332 -6.186 1.00 96.56 100 ALA A O 1
ATOM 787 N N . THR A 1 101 ? -4.468 5.644 -6.728 1.00 96.94 101 THR A N 1
ATOM 788 C CA . THR A 1 101 ? -4.892 6.183 -5.437 1.00 96.94 101 THR A CA 1
ATOM 789 C C . THR A 1 101 ? -5.907 5.227 -4.842 1.00 96.94 101 THR A C 1
ATOM 791 O O . THR A 1 101 ? -6.876 4.855 -5.506 1.00 96.94 101 THR A O 1
ATOM 794 N N . LEU A 1 102 ? -5.663 4.815 -3.606 1.00 97.56 102 LEU A N 1
ATOM 795 C CA . LEU A 1 102 ? -6.487 3.878 -2.860 1.00 97.56 102 LEU A CA 1
ATOM 796 C C . LEU A 1 102 ? -7.006 4.565 -1.610 1.00 97.56 102 LEU A C 1
ATOM 798 O O . LEU A 1 102 ? -6.283 5.332 -0.966 1.00 97.56 102 LEU A O 1
ATOM 802 N N . PHE A 1 103 ? -8.247 4.246 -1.272 1.00 97.94 103 PHE A N 1
ATOM 803 C CA . PHE A 1 103 ? -8.871 4.684 -0.042 1.00 97.94 103 PHE A CA 1
ATOM 804 C C . PHE A 1 103 ? -9.377 3.476 0.733 1.00 97.94 103 PHE A C 1
ATOM 806 O O . PHE A 1 103 ? -10.153 2.678 0.201 1.00 97.94 103 PHE A O 1
ATOM 813 N N . ASP A 1 104 ? -8.915 3.367 1.974 1.00 98.00 104 ASP A N 1
ATOM 814 C CA . ASP A 1 104 ? -9.251 2.288 2.890 1.00 98.00 104 ASP A CA 1
ATOM 815 C C . ASP A 1 104 ? -9.868 2.869 4.161 1.00 98.00 104 ASP A C 1
ATOM 817 O O . ASP A 1 104 ? -9.406 3.896 4.668 1.00 98.00 104 ASP A O 1
ATOM 821 N N . VAL A 1 105 ? -10.863 2.174 4.705 1.00 98.12 105 VAL A N 1
ATOM 822 C CA . VAL A 1 105 ? -11.437 2.462 6.020 1.00 98.12 105 VAL A CA 1
ATOM 823 C C . VAL A 1 105 ? -11.482 1.174 6.820 1.00 98.12 105 VAL A C 1
ATOM 825 O O . VAL A 1 105 ? -11.925 0.143 6.326 1.00 98.12 105 VAL A O 1
ATOM 828 N N . TYR A 1 106 ? -11.012 1.211 8.056 1.00 98.12 106 TYR A N 1
ATOM 829 C CA . TYR A 1 106 ? -11.059 0.064 8.953 1.00 98.12 106 TYR A CA 1
ATOM 830 C C . TYR A 1 106 ? -11.143 0.533 10.394 1.00 98.12 106 TYR A C 1
ATOM 832 O O . TYR A 1 106 ? -10.808 1.669 10.711 1.00 98.12 106 TYR A O 1
ATOM 840 N N . GLY A 1 107 ? -11.594 -0.338 11.277 1.00 97.62 107 GLY A N 1
ATOM 841 C CA . GLY A 1 107 ? -11.812 0.014 12.665 1.00 97.62 107 GLY A CA 1
ATOM 842 C C . GLY A 1 107 ? -11.856 -1.199 13.564 1.00 97.62 107 GLY A C 1
ATOM 843 O O . GLY A 1 107 ? -11.760 -2.349 13.121 1.00 97.62 107 GLY A O 1
ATOM 844 N N . PHE A 1 108 ? -11.999 -0.915 14.847 1.00 97.62 108 PHE A N 1
ATOM 845 C CA . PHE A 1 108 ? -12.194 -1.923 15.868 1.00 97.62 108 PHE A CA 1
ATOM 846 C C . PHE A 1 108 ? -13.230 -1.467 16.887 1.00 97.62 108 PHE A C 1
ATOM 848 O O . PHE A 1 108 ? -13.463 -0.272 17.069 1.00 97.62 108 PHE A O 1
ATOM 855 N N . TRP A 1 109 ? -13.822 -2.439 17.569 1.00 97.38 109 TRP A N 1
ATOM 856 C CA . TRP A 1 109 ? -14.739 -2.223 18.672 1.00 97.38 109 TRP A CA 1
ATOM 857 C C . TRP A 1 109 ? -14.560 -3.316 19.727 1.00 97.38 109 TRP A C 1
ATOM 859 O O . TRP A 1 109 ? -14.695 -4.508 19.444 1.00 97.38 109 TRP A O 1
ATOM 869 N N . LYS A 1 110 ? -14.239 -2.911 20.953 1.00 96.69 110 LYS A N 1
ATOM 870 C CA . LYS A 1 110 ? -14.156 -3.769 22.131 1.00 96.69 110 LYS A CA 1
ATOM 871 C C . LYS A 1 110 ? -15.541 -3.927 22.735 1.00 96.69 110 LYS A C 1
ATOM 873 O O . LYS A 1 110 ? -16.006 -3.088 23.501 1.00 96.69 110 LYS A O 1
ATOM 878 N N . VAL A 1 111 ? -16.199 -5.023 22.379 1.00 94.56 111 VAL A N 1
ATOM 879 C CA . VAL A 1 111 ? -17.527 -5.369 22.906 1.00 94.56 111 VAL A CA 1
ATOM 880 C C . VAL A 1 111 ? -17.430 -5.790 24.375 1.00 94.56 111 VAL A C 1
ATOM 882 O O . VAL A 1 111 ? -18.335 -5.538 25.166 1.00 94.56 111 VAL A O 1
ATOM 885 N N . HIS A 1 112 ? -16.312 -6.410 24.755 1.00 93.12 112 HIS A N 1
ATOM 886 C CA . HIS A 1 112 ? -16.009 -6.790 26.130 1.00 93.12 112 HIS A CA 1
ATOM 887 C C . HIS A 1 112 ? -14.521 -6.571 26.425 1.00 93.12 112 HIS A C 1
ATOM 889 O O . HIS A 1 112 ? -13.716 -6.459 25.502 1.00 93.12 112 HIS A O 1
ATOM 895 N N . LYS A 1 113 ? -14.119 -6.588 27.704 1.00 90.25 113 LYS A N 1
ATOM 896 C CA . LYS A 1 113 ? -12.704 -6.446 28.116 1.00 90.25 113 LYS A CA 1
ATOM 897 C C . LYS A 1 113 ? -11.776 -7.470 27.446 1.00 90.25 113 LYS A C 1
ATOM 899 O O . LYS A 1 113 ? -10.603 -7.193 27.221 1.00 90.25 113 LYS A O 1
ATOM 904 N N . ASN A 1 114 ? -12.330 -8.629 27.103 1.00 94.44 114 ASN A N 1
ATOM 905 C CA . ASN A 1 114 ? -11.629 -9.770 26.530 1.00 94.44 114 ASN A CA 1
ATOM 906 C C . ASN A 1 114 ? -11.930 -9.982 25.040 1.00 94.44 114 ASN A C 1
ATOM 908 O O . ASN A 1 114 ? -11.320 -10.861 24.445 1.00 94.44 114 ASN A O 1
ATOM 912 N N . VAL A 1 115 ? -12.858 -9.223 24.436 1.00 96.25 115 VAL A N 1
ATOM 913 C CA . VAL A 1 115 ? -13.351 -9.463 23.066 1.00 96.25 115 VAL A CA 1
ATOM 914 C C . VAL A 1 115 ? -13.283 -8.185 22.240 1.00 96.25 115 VAL A C 1
ATOM 916 O O . VAL A 1 115 ? -13.960 -7.201 22.542 1.00 96.25 115 VAL A O 1
ATOM 919 N N . THR A 1 116 ? -12.505 -8.222 21.159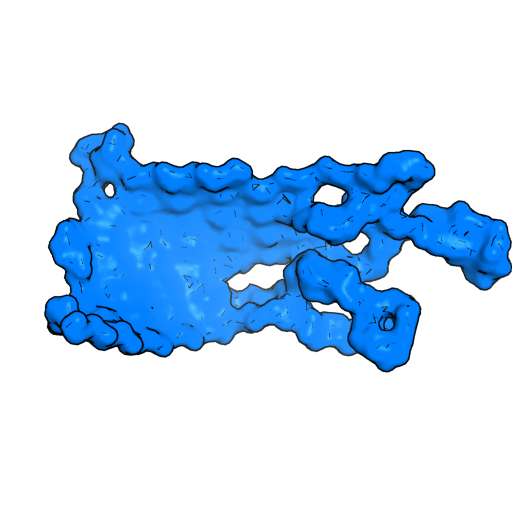 1.00 97.62 116 THR A N 1
ATOM 920 C CA . THR A 1 116 ? -12.374 -7.122 20.194 1.00 97.62 116 THR A CA 1
ATOM 921 C C . THR A 1 116 ? -12.810 -7.577 18.809 1.00 97.62 116 THR A C 1
ATOM 923 O O . THR A 1 116 ? -12.288 -8.547 18.265 1.00 97.62 116 THR A O 1
ATOM 926 N N . LEU A 1 117 ? -13.744 -6.845 18.214 1.00 97.81 117 LEU A N 1
ATOM 927 C CA . LEU A 1 117 ? -14.138 -6.992 16.821 1.00 97.81 117 LEU A CA 1
ATOM 928 C C . LEU A 1 117 ? -13.321 -6.028 15.969 1.00 97.81 117 LEU A C 1
ATOM 930 O O . LEU A 1 117 ? -13.109 -4.880 16.354 1.00 97.81 117 LEU A O 1
ATOM 934 N N . ARG A 1 118 ? -12.873 -6.474 14.800 1.00 98.00 118 ARG A N 1
ATOM 935 C CA . ARG A 1 118 ? -12.178 -5.650 13.807 1.00 98.00 118 ARG A CA 1
ATOM 936 C C . ARG A 1 118 ? -12.858 -5.830 12.465 1.00 98.00 118 ARG A C 1
ATOM 938 O O . ARG A 1 118 ? -13.196 -6.951 12.098 1.00 98.00 118 ARG A O 1
ATOM 945 N N . ALA A 1 119 ? -13.027 -4.743 11.729 1.00 98.25 119 ALA A N 1
ATOM 946 C CA . ALA A 1 119 ? -13.587 -4.786 10.386 1.00 98.25 119 ALA A CA 1
ATOM 947 C C . ALA A 1 119 ? -12.896 -3.768 9.482 1.00 98.25 119 ALA A C 1
ATOM 949 O O . ALA A 1 119 ? -12.447 -2.715 9.941 1.00 98.25 119 ALA A O 1
ATOM 950 N N . GLY A 1 120 ? -12.809 -4.083 8.195 1.00 97.88 120 GLY A N 1
ATOM 951 C CA . GLY A 1 120 ? -12.159 -3.240 7.206 1.00 97.88 120 GLY A CA 1
ATOM 952 C C . GLY A 1 120 ? -12.816 -3.326 5.839 1.00 97.88 120 GLY A C 1
ATOM 953 O O . GLY A 1 120 ? -13.305 -4.374 5.426 1.00 97.88 120 GLY A O 1
ATOM 954 N N . LEU A 1 121 ? -12.789 -2.205 5.132 1.00 98.00 121 LEU A N 1
ATOM 955 C CA . LEU A 1 121 ? -13.133 -2.064 3.731 1.00 98.00 121 LEU A CA 1
ATOM 956 C C . LEU A 1 121 ? -11.961 -1.385 3.022 1.00 98.00 121 LEU A C 1
ATOM 958 O O . LEU A 1 121 ? -11.649 -0.218 3.267 1.00 98.00 121 LEU A O 1
ATOM 962 N N . TYR A 1 122 ? -11.314 -2.125 2.133 1.00 97.94 122 TYR A N 1
ATOM 963 C CA . TYR A 1 122 ? -10.125 -1.682 1.416 1.00 97.94 122 TYR A CA 1
ATOM 964 C C . TYR A 1 122 ? -10.451 -1.424 -0.049 1.00 97.94 122 TYR A C 1
ATOM 966 O O . TYR A 1 122 ? -11.309 -2.094 -0.633 1.00 97.94 122 TYR A O 1
ATOM 974 N N . ASN A 1 123 ? -9.742 -0.465 -0.648 1.00 97.00 123 ASN A N 1
ATOM 975 C CA . ASN A 1 123 ? -9.958 -0.032 -2.026 1.00 97.00 123 ASN A CA 1
ATOM 976 C C . ASN A 1 123 ? -11.444 0.296 -2.294 1.00 97.00 123 ASN A C 1
ATOM 978 O O . ASN A 1 123 ? -12.075 -0.266 -3.190 1.00 97.00 123 ASN A O 1
ATOM 982 N N . ILE A 1 124 ? -12.014 1.203 -1.491 1.00 97.06 124 ILE A N 1
ATOM 983 C CA . ILE A 1 124 ? -13.444 1.576 -1.501 1.00 97.06 124 ILE A CA 1
ATOM 984 C C . ILE A 1 124 ? -13.943 1.931 -2.908 1.00 97.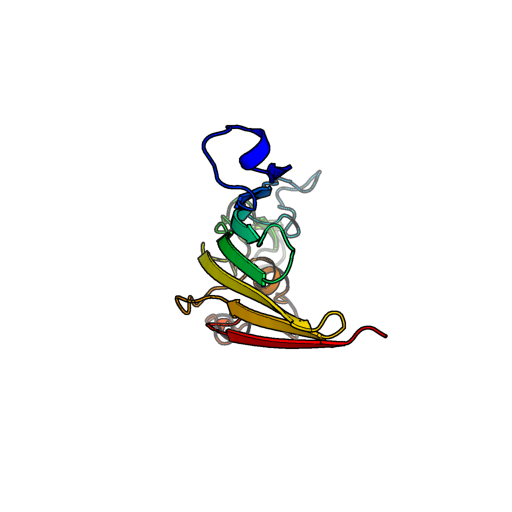06 124 ILE A C 1
ATOM 986 O O . ILE A 1 124 ? -15.038 1.526 -3.306 1.00 97.06 124 ILE A O 1
ATOM 990 N N . PHE A 1 125 ? -13.116 2.634 -3.684 1.00 96.62 125 PHE A N 1
ATOM 991 C CA . PHE A 1 125 ? -13.426 3.073 -5.047 1.00 96.62 125 PHE A CA 1
ATOM 992 C C . PHE A 1 125 ? -13.214 1.995 -6.121 1.00 96.62 125 PHE A C 1
ATOM 994 O O . PHE A 1 125 ? -13.294 2.297 -7.309 1.00 96.62 125 PHE A O 1
ATOM 1001 N N . ASN A 1 126 ? -12.935 0.749 -5.724 1.00 96.00 126 ASN A N 1
ATOM 1002 C CA . ASN A 1 126 ? -12.736 -0.394 -6.613 1.00 96.00 126 ASN A CA 1
ATOM 1003 C C . ASN A 1 126 ? -11.741 -0.113 -7.756 1.00 96.00 126 ASN A C 1
ATOM 1005 O O . ASN A 1 126 ? -11.964 -0.462 -8.917 1.00 96.00 126 ASN A O 1
ATOM 1009 N N . ARG A 1 127 ? -10.634 0.568 -7.443 1.00 95.81 127 ARG A N 1
ATOM 1010 C CA . ARG A 1 127 ? -9.618 0.928 -8.430 1.00 95.81 127 ARG A CA 1
ATOM 1011 C C . ARG A 1 127 ? -8.915 -0.338 -8.915 1.00 95.81 127 ARG A C 1
ATOM 1013 O O . ARG A 1 127 ? -8.312 -1.045 -8.112 1.00 95.81 127 ARG A O 1
ATOM 1020 N N . LYS A 1 128 ? -8.929 -0.586 -10.227 1.00 94.19 128 LYS A N 1
ATOM 1021 C CA . LYS A 1 128 ? -8.077 -1.592 -10.880 1.00 94.19 128 LYS A CA 1
ATOM 1022 C C . LYS A 1 128 ? -6.676 -1.003 -11.058 1.00 94.19 128 LYS A C 1
ATOM 1024 O O . LYS A 1 128 ? -6.536 0.088 -11.614 1.00 94.19 128 LYS A O 1
ATOM 1029 N N . TYR A 1 129 ? -5.647 -1.680 -10.560 1.00 94.25 129 TYR A N 1
ATOM 1030 C CA . TYR A 1 129 ? -4.266 -1.208 -10.669 1.00 94.25 129 TYR A CA 1
ATOM 1031 C C . TYR A 1 129 ? -3.265 -2.361 -10.624 1.00 94.25 129 TYR A C 1
ATOM 1033 O O . TYR A 1 129 ? -3.577 -3.461 -10.176 1.00 94.25 129 TYR A O 1
ATOM 1041 N N . HIS A 1 130 ? -2.043 -2.076 -11.059 1.00 94.62 130 HIS A N 1
ATOM 1042 C CA . HIS A 1 130 ? -0.897 -2.962 -10.910 1.00 94.62 130 HIS A CA 1
ATOM 1043 C C . HIS A 1 130 ? 0.088 -2.350 -9.923 1.00 94.62 130 HIS A C 1
ATOM 1045 O O . HIS A 1 130 ? 0.306 -1.137 -9.926 1.00 94.62 130 HIS A O 1
ATOM 1051 N N . THR A 1 131 ? 0.721 -3.181 -9.102 1.00 93.75 131 THR A N 1
ATOM 1052 C CA . THR A 1 131 ? 1.884 -2.751 -8.326 1.00 93.75 131 THR A CA 1
ATOM 1053 C C . THR A 1 131 ? 3.143 -2.937 -9.161 1.00 93.75 131 THR A C 1
ATOM 1055 O O . THR A 1 131 ? 3.251 -3.881 -9.946 1.00 93.75 131 THR A O 1
ATOM 1058 N N . TRP A 1 132 ? 4.130 -2.058 -8.970 1.00 93.38 132 TRP A N 1
ATOM 1059 C CA . TRP A 1 132 ? 5.455 -2.262 -9.562 1.00 93.38 132 TRP A CA 1
ATOM 1060 C C . TRP A 1 132 ? 6.042 -3.621 -9.167 1.00 93.38 132 TRP A C 1
ATOM 1062 O O . TRP A 1 132 ? 6.678 -4.283 -9.978 1.00 93.38 132 TRP A O 1
ATOM 1072 N N . ASP A 1 133 ? 5.777 -4.056 -7.934 1.00 90.62 133 ASP A N 1
ATOM 1073 C CA . ASP A 1 133 ? 6.247 -5.328 -7.400 1.00 90.62 133 ASP A CA 1
ATOM 1074 C C . ASP A 1 133 ? 5.732 -6.548 -8.175 1.00 90.62 133 ASP A C 1
ATOM 1076 O O . ASP A 1 133 ? 6.512 -7.440 -8.502 1.00 90.62 133 ASP A O 1
ATOM 1080 N N . ALA A 1 134 ? 4.450 -6.539 -8.551 1.00 90.81 134 ALA A N 1
ATOM 1081 C CA . ALA A 1 134 ? 3.870 -7.594 -9.372 1.00 90.81 134 ALA A CA 1
ATOM 1082 C C . ALA A 1 134 ? 4.451 -7.585 -10.796 1.00 90.81 134 ALA A C 1
ATOM 1084 O O . ALA A 1 134 ? 4.799 -8.637 -11.327 1.00 90.81 134 ALA A O 1
ATOM 1085 N N . LEU A 1 135 ? 4.604 -6.402 -11.406 1.00 90.81 135 LEU A N 1
ATOM 1086 C CA . LEU A 1 135 ? 5.060 -6.286 -12.796 1.00 90.81 135 LEU A CA 1
ATOM 1087 C C . LEU A 1 135 ? 6.555 -6.569 -12.976 1.00 90.81 135 LEU A C 1
ATOM 1089 O O . LEU A 1 135 ? 6.943 -7.235 -13.934 1.00 90.81 135 LEU A O 1
ATOM 1093 N N . ARG A 1 136 ? 7.408 -6.109 -12.053 1.00 88.31 136 ARG A N 1
ATOM 1094 C CA . ARG A 1 136 ? 8.861 -6.351 -12.113 1.00 88.31 136 ARG A CA 1
ATOM 1095 C C . ARG A 1 136 ? 9.225 -7.830 -11.939 1.00 88.31 136 ARG A C 1
ATOM 1097 O O . ARG A 1 136 ? 10.339 -8.214 -12.281 1.00 88.31 136 ARG A O 1
ATOM 1104 N N . GLY A 1 137 ? 8.319 -8.626 -11.363 1.00 84.56 137 GLY A N 1
ATOM 1105 C CA . GLY A 1 137 ? 8.468 -10.069 -11.167 1.00 84.56 137 GLY A CA 1
ATOM 1106 C C . GLY A 1 137 ? 8.050 -10.916 -12.373 1.00 84.56 137 GLY A C 1
ATOM 1107 O O . GLY A 1 137 ? 8.260 -12.128 -12.355 1.00 84.56 137 GLY A O 1
ATOM 1108 N N . ILE A 1 138 ? 7.470 -10.308 -13.416 1.00 84.62 138 ILE A N 1
ATOM 1109 C CA . ILE A 1 138 ? 7.112 -11.018 -14.648 1.00 84.62 138 ILE A CA 1
ATOM 1110 C C . ILE A 1 138 ? 8.397 -11.469 -15.332 1.00 84.62 138 ILE A C 1
ATOM 1112 O O . ILE A 1 138 ? 9.276 -10.659 -15.650 1.00 84.62 138 ILE A O 1
ATOM 1116 N N . ASN A 1 139 ? 8.499 -12.775 -15.572 1.00 71.12 139 ASN A N 1
ATOM 1117 C CA . ASN A 1 139 ? 9.676 -13.317 -16.218 1.00 71.12 139 ASN A CA 1
ATOM 1118 C C . ASN A 1 139 ? 9.674 -12.911 -17.698 1.00 71.12 139 ASN A C 1
ATOM 1120 O O . ASN A 1 139 ? 8.666 -13.015 -18.396 1.00 71.12 139 ASN A O 1
ATOM 1124 N N . ARG A 1 140 ? 10.813 -12.413 -18.178 1.00 69.00 140 ARG A N 1
ATOM 1125 C CA . ARG A 1 140 ? 10.989 -11.998 -19.578 1.00 69.00 140 ARG A CA 1
ATOM 1126 C C . ARG A 1 140 ? 11.480 -13.136 -20.464 1.00 69.00 140 ARG A C 1
ATOM 1128 O O . ARG A 1 140 ? 11.314 -13.068 -21.675 1.00 69.00 140 ARG A O 1
ATOM 1135 N N . LEU A 1 141 ? 12.121 -14.139 -19.865 1.00 62.62 141 LEU A N 1
ATOM 1136 C CA . LEU A 1 141 ? 12.732 -15.273 -20.548 1.00 62.62 141 LEU A CA 1
ATOM 1137 C C . LEU A 1 141 ? 12.420 -16.533 -19.733 1.00 62.62 141 LEU A C 1
ATOM 1139 O O . LEU A 1 141 ? 13.035 -16.783 -18.699 1.00 62.62 141 LEU A O 1
ATOM 1143 N N . GLY A 1 142 ? 11.429 -17.307 -20.171 1.00 59.84 142 GLY A N 1
ATOM 1144 C CA . GLY A 1 142 ? 11.035 -18.541 -19.496 1.00 59.84 142 GLY A CA 1
ATOM 1145 C C . GLY A 1 142 ? 9.721 -19.116 -20.016 1.00 59.84 142 GLY A C 1
ATOM 1146 O O . GLY A 1 142 ? 9.038 -18.503 -20.831 1.00 59.84 142 GLY A O 1
ATOM 1147 N N . THR A 1 143 ? 9.373 -20.304 -19.531 1.00 59.72 143 THR A N 1
ATOM 1148 C CA . THR A 1 143 ? 8.087 -20.975 -19.790 1.00 59.72 143 THR A CA 1
ATOM 1149 C C . THR A 1 143 ? 7.064 -20.734 -18.676 1.00 59.72 143 THR A C 1
ATOM 1151 O O . THR A 1 143 ? 5.897 -21.084 -18.819 1.00 59.72 143 THR A O 1
ATOM 1154 N N . THR A 1 144 ? 7.487 -20.128 -17.563 1.00 59.16 144 THR A N 1
ATOM 1155 C CA . THR A 1 144 ? 6.672 -19.890 -16.369 1.00 59.16 144 THR A CA 1
ATOM 1156 C C . THR A 1 144 ? 6.567 -18.397 -16.060 1.00 59.16 144 THR A C 1
ATOM 1158 O O . THR A 1 144 ? 7.533 -17.645 -16.194 1.00 59.16 144 THR A O 1
ATOM 1161 N N . ASN A 1 145 ? 5.376 -17.969 -15.629 1.00 64.06 145 ASN A N 1
ATOM 1162 C CA . ASN A 1 145 ? 5.076 -16.595 -15.206 1.00 64.06 145 ASN A CA 1
ATOM 1163 C C . ASN A 1 145 ? 5.432 -15.504 -16.242 1.00 64.06 145 ASN A C 1
ATOM 1165 O O . ASN A 1 145 ? 5.859 -14.404 -15.880 1.00 64.06 145 ASN A O 1
ATOM 1169 N N . THR A 1 146 ? 5.279 -15.829 -17.528 1.00 70.69 146 THR A N 1
ATOM 1170 C CA . THR A 1 146 ? 5.473 -14.913 -18.653 1.00 70.69 146 THR A CA 1
ATOM 1171 C C . THR A 1 146 ? 4.148 -14.298 -19.097 1.00 70.69 146 THR A C 1
ATOM 1173 O O . THR A 1 146 ? 3.065 -14.839 -18.860 1.00 70.69 146 THR A O 1
ATOM 1176 N N . VAL A 1 147 ? 4.250 -13.135 -19.729 1.00 75.12 147 VAL A N 1
ATOM 1177 C CA . VAL A 1 147 ? 3.152 -12.470 -20.431 1.00 75.12 147 VAL A CA 1
ATOM 1178 C C . VAL A 1 147 ? 3.492 -12.500 -21.913 1.00 75.12 147 VAL A C 1
ATOM 1180 O O . VAL A 1 147 ? 4.663 -12.399 -22.287 1.00 75.12 147 VAL A O 1
ATOM 1183 N N . ASP A 1 148 ? 2.470 -12.691 -22.736 1.00 70.69 148 ASP A N 1
ATOM 1184 C CA . ASP A 1 148 ? 2.632 -12.750 -24.181 1.00 70.69 148 ASP A CA 1
ATOM 1185 C C . ASP A 1 148 ? 3.084 -11.401 -24.766 1.00 70.69 148 ASP A C 1
ATOM 1187 O O . ASP A 1 148 ? 2.905 -10.347 -24.148 1.00 70.69 148 ASP A O 1
ATOM 1191 N N . LYS A 1 149 ? 3.637 -11.410 -25.983 1.00 69.00 149 LYS A N 1
ATOM 1192 C CA . LYS A 1 149 ? 4.103 -10.197 -26.672 1.00 69.00 149 LYS A CA 1
ATOM 1193 C C . LYS A 1 149 ? 2.972 -9.193 -26.909 1.00 69.00 149 LYS A C 1
ATOM 1195 O O . LYS A 1 149 ? 3.224 -7.993 -26.856 1.00 69.00 149 LYS A O 1
ATOM 1200 N N . GLU A 1 150 ? 1.732 -9.660 -27.068 1.00 75.12 150 GLU A N 1
ATOM 1201 C CA . GLU A 1 150 ? 0.538 -8.807 -27.166 1.00 75.12 150 GLU A CA 1
ATOM 1202 C C . GLU A 1 150 ? -0.053 -8.414 -25.793 1.00 75.12 150 GLU A C 1
ATOM 1204 O O . GLU A 1 150 ? -1.212 -8.015 -25.703 1.00 75.12 150 GLU A O 1
ATOM 1209 N N . LEU A 1 151 ? 0.715 -8.541 -24.701 1.00 76.38 151 LEU A N 1
ATOM 1210 C CA . LEU A 1 151 ? 0.318 -8.228 -23.315 1.00 76.38 151 LEU A CA 1
ATOM 1211 C C . LEU A 1 151 ? -0.834 -9.088 -22.761 1.00 76.38 151 LEU A C 1
ATOM 1213 O O . LEU A 1 151 ? -1.375 -8.816 -21.683 1.00 76.38 151 LEU A O 1
ATOM 1217 N N . ARG A 1 152 ? -1.194 -10.168 -23.461 1.00 77.75 152 ARG A N 1
ATOM 1218 C CA . ARG A 1 152 ? -2.225 -11.113 -23.022 1.00 77.75 152 ARG A CA 1
ATOM 1219 C C . ARG A 1 152 ? -1.778 -11.810 -21.737 1.00 77.75 152 ARG A C 1
ATOM 1221 O O . ARG A 1 152 ? -0.677 -12.348 -21.650 1.00 77.75 152 ARG A O 1
ATOM 1228 N N . GLY A 1 153 ? -2.643 -11.781 -20.722 1.00 79.38 153 GLY A N 1
ATOM 1229 C CA . GLY A 1 153 ? -2.364 -12.335 -19.393 1.00 79.38 153 GLY A CA 1
ATOM 1230 C C . GLY A 1 153 ? -1.807 -11.335 -18.376 1.00 79.38 153 GLY A C 1
ATOM 1231 O O . GLY A 1 153 ? -1.725 -11.683 -17.198 1.00 79.38 153 GLY A O 1
ATOM 1232 N N . LEU A 1 154 ? -1.510 -10.087 -18.771 1.00 85.25 154 LEU A N 1
ATOM 1233 C CA . LEU A 1 154 ? -1.077 -9.038 -17.837 1.00 85.25 154 LEU A CA 1
ATOM 1234 C C . LEU A 1 154 ? -2.125 -8.770 -16.742 1.00 85.25 154 LEU A C 1
ATOM 1236 O O . LEU A 1 154 ? -1.779 -8.470 -15.601 1.00 85.25 154 LEU A O 1
ATOM 1240 N N . GLU A 1 155 ? -3.407 -8.968 -17.060 1.00 86.94 155 GLU A N 1
ATOM 1241 C CA . GLU A 1 155 ? -4.523 -8.807 -16.122 1.00 86.94 155 GLU A CA 1
ATOM 1242 C C . GLU A 1 155 ? -4.438 -9.713 -14.882 1.00 86.94 155 GLU A C 1
ATOM 1244 O O . GLU A 1 155 ? -5.009 -9.389 -13.845 1.00 86.94 155 GLU A O 1
ATOM 1249 N N . ARG A 1 156 ? -3.674 -10.811 -14.938 1.00 87.56 156 ARG A N 1
ATOM 1250 C CA . ARG A 1 156 ? -3.445 -11.705 -13.788 1.00 87.56 156 ARG A CA 1
ATOM 1251 C C . ARG A 1 156 ? -2.615 -11.059 -12.677 1.00 87.56 156 ARG A C 1
ATOM 1253 O O . ARG A 1 156 ? -2.628 -11.539 -11.551 1.00 87.56 156 ARG A O 1
ATOM 1260 N N . PHE A 1 157 ? -1.899 -9.982 -12.995 1.00 88.94 157 PHE A N 1
ATOM 1261 C CA . PHE A 1 157 ? -1.056 -9.229 -12.064 1.00 88.94 157 PHE A CA 1
ATOM 1262 C C . PHE A 1 157 ? -1.760 -7.980 -11.522 1.00 88.94 157 PHE A C 1
ATOM 1264 O O . PHE A 1 157 ? -1.114 -7.073 -10.990 1.00 88.94 157 PHE A O 1
ATOM 1271 N N . VAL A 1 158 ? -3.074 -7.872 -11.725 1.00 92.31 158 VAL A N 1
ATOM 1272 C CA . VAL A 1 158 ? -3.900 -6.814 -11.141 1.00 92.31 158 VAL A CA 1
ATOM 1273 C C . VAL A 1 158 ? -4.006 -7.055 -9.637 1.00 92.31 158 VAL A C 1
ATOM 1275 O O . VAL A 1 158 ? -4.265 -8.168 -9.186 1.00 92.31 158 VAL A O 1
ATOM 1278 N N . ALA A 1 159 ? -3.792 -6.004 -8.854 1.00 94.31 159 ALA A N 1
ATOM 1279 C CA . ALA A 1 159 ? -3.986 -6.056 -7.413 1.00 94.31 159 ALA A CA 1
ATOM 1280 C C . ALA A 1 159 ? -5.486 -6.158 -7.061 1.00 94.31 159 ALA A C 1
ATOM 1282 O O . ALA A 1 159 ? -6.328 -5.752 -7.865 1.00 94.31 159 ALA A O 1
ATOM 1283 N N . PRO A 1 160 ? -5.842 -6.661 -5.864 1.00 93.56 160 PRO A N 1
ATOM 1284 C CA . PRO A 1 160 ? -7.237 -6.806 -5.467 1.00 93.56 160 PRO A CA 1
ATOM 1285 C C . PRO A 1 160 ? -8.049 -5.515 -5.637 1.00 93.56 160 PRO A C 1
ATOM 1287 O O . PRO A 1 160 ? -7.611 -4.418 -5.273 1.00 93.56 160 PRO A O 1
ATOM 1290 N N . GLY A 1 161 ? -9.261 -5.671 -6.172 1.00 94.44 161 GLY A N 1
ATOM 1291 C CA . GLY A 1 161 ? -10.273 -4.620 -6.184 1.00 94.44 161 GLY A CA 1
ATOM 1292 C C . GLY A 1 161 ? -10.795 -4.327 -4.774 1.00 94.44 161 GLY A C 1
ATOM 1293 O O . GLY A 1 161 ? -10.118 -4.558 -3.765 1.00 94.44 161 GLY A O 1
ATOM 1294 N N . ARG A 1 162 ? -12.030 -3.836 -4.690 1.00 97.50 162 ARG A N 1
ATOM 1295 C CA . ARG A 1 162 ? -12.692 -3.621 -3.400 1.00 97.50 162 ARG A CA 1
ATOM 1296 C C . ARG A 1 162 ? -12.803 -4.936 -2.627 1.00 97.50 162 ARG A C 1
ATOM 1298 O O . ARG A 1 162 ? -13.297 -5.924 -3.163 1.00 97.50 162 ARG A O 1
ATOM 1305 N N . ASN A 1 163 ? -12.362 -4.938 -1.374 1.00 97.12 163 ASN A N 1
ATOM 1306 C CA . ASN A 1 163 ? -12.404 -6.119 -0.515 1.00 97.12 163 ASN A CA 1
ATOM 1307 C C . ASN A 1 163 ? -12.735 -5.756 0.936 1.00 97.12 163 ASN A C 1
ATOM 1309 O O . ASN A 1 163 ? -12.562 -4.612 1.359 1.00 97.12 163 ASN A O 1
ATOM 1313 N N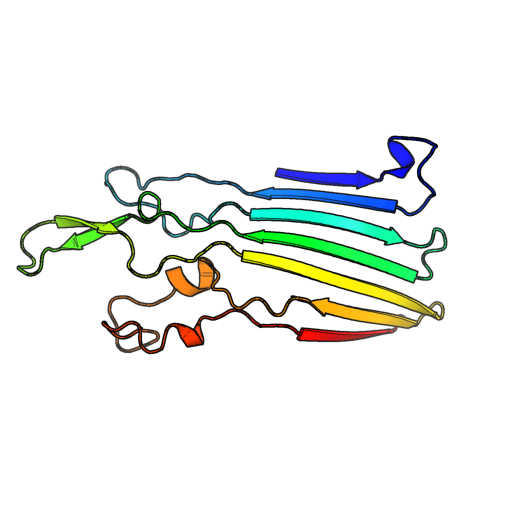 . TYR A 1 164 ? -13.229 -6.747 1.673 1.00 97.62 164 TYR A N 1
ATOM 1314 C CA . TYR A 1 164 ? -13.732 -6.608 3.034 1.00 97.62 164 TYR A CA 1
ATOM 1315 C C . TYR A 1 164 ? -12.981 -7.575 3.947 1.00 97.62 164 TYR A C 1
ATOM 1317 O O . TYR A 1 164 ? -12.654 -8.687 3.532 1.00 97.62 164 TYR A O 1
ATOM 1325 N N . SER A 1 165 ? -12.736 -7.173 5.189 1.00 97.31 165 SER A N 1
ATOM 1326 C CA . SER A 1 165 ? -12.210 -8.052 6.230 1.00 97.31 165 SER A CA 1
ATOM 1327 C C . SER A 1 165 ? -13.027 -7.914 7.507 1.00 97.31 165 SER A C 1
ATOM 1329 O O . SER A 1 165 ? -13.546 -6.843 7.822 1.00 97.31 165 SER A O 1
ATOM 1331 N N . ALA A 1 166 ? -13.126 -9.012 8.247 1.00 97.25 166 ALA A N 1
ATOM 1332 C CA . ALA A 1 166 ? -13.667 -9.043 9.593 1.00 97.25 166 ALA A CA 1
ATOM 1333 C C . ALA A 1 166 ? -12.839 -10.027 10.422 1.00 97.25 166 ALA A C 1
ATOM 1335 O O . ALA A 1 166 ? -12.424 -11.070 9.917 1.00 97.25 166 ALA A O 1
ATOM 1336 N N . ALA A 1 167 ? -12.573 -9.683 11.676 1.00 97.25 167 ALA A N 1
ATOM 1337 C CA . ALA A 1 167 ? -11.832 -10.523 12.603 1.00 97.25 167 ALA A CA 1
ATOM 1338 C C . ALA A 1 167 ? -12.360 -10.346 14.028 1.00 97.25 167 ALA A C 1
ATOM 1340 O O . ALA A 1 167 ? -12.816 -9.266 14.408 1.00 97.25 167 ALA A O 1
ATOM 1341 N N . VAL A 1 168 ? -12.261 -11.413 14.814 1.00 97.12 168 VAL A N 1
ATOM 1342 C CA . VAL A 1 168 ? -12.589 -11.428 16.240 1.00 97.12 168 VAL A CA 1
ATOM 1343 C C . VAL A 1 168 ? -11.332 -11.825 16.997 1.00 97.12 168 VAL A C 1
ATOM 1345 O O . VAL A 1 168 ? -10.701 -12.828 16.675 1.00 97.12 168 VAL A O 1
ATOM 1348 N N . GLU A 1 169 ? -10.961 -11.028 17.986 1.00 96.44 169 GLU A N 1
ATOM 1349 C CA . GLU A 1 169 ? -9.819 -11.262 18.862 1.00 96.44 169 GLU A CA 1
ATOM 1350 C C . GLU A 1 169 ? -10.335 -11.516 20.281 1.00 96.44 169 GLU A C 1
ATOM 1352 O O . GLU A 1 169 ? -11.096 -10.704 20.813 1.00 96.44 169 GLU A O 1
ATOM 1357 N N . ILE A 1 170 ? -9.928 -12.639 20.882 1.00 96.06 170 ILE A N 1
ATOM 1358 C CA . ILE A 1 170 ? -10.291 -13.027 22.251 1.00 96.06 170 ILE A CA 1
ATOM 1359 C C . ILE A 1 170 ? -9.010 -13.180 23.073 1.00 96.06 170 ILE A C 1
ATOM 1361 O O . ILE A 1 170 ? -8.092 -13.887 22.655 1.00 96.06 170 ILE A O 1
ATOM 1365 N N . ARG A 1 171 ? -8.937 -12.511 24.226 1.00 93.19 171 ARG A N 1
ATOM 1366 C CA . ARG A 1 171 ? -7.785 -12.539 25.144 1.00 93.19 171 ARG A CA 1
ATOM 1367 C C . ARG A 1 171 ? -8.232 -13.060 26.508 1.00 93.19 171 ARG A C 1
ATOM 1369 O O . ARG A 1 171 ? -9.237 -12.574 27.022 1.00 93.19 171 ARG A O 1
ATOM 1376 N N . PHE A 1 172 ? -7.497 -14.012 27.076 1.00 88.94 172 PHE A N 1
ATOM 1377 C CA . PHE A 1 172 ? -7.790 -14.644 28.368 1.00 88.94 172 PHE A CA 1
ATOM 1378 C C . PHE A 1 172 ? -6.804 -14.180 29.435 1.00 88.94 172 PHE A C 1
ATOM 1380 O O . PHE A 1 172 ? -5.624 -13.966 29.071 1.00 88.94 172 PHE A O 1
#

Sequence (172 aa):
MTSKVNLDQVTAYIPNGFKFLGSVGYSKSKLYGTEASLLSVQPVKVILGLSYEDPNDIWGIHSRWTYLGAKHAKDAMIVTYDDSRTKRITKPFPYLNGSATLFDVYGFWKVHKNVTLRAGLYNIFNRKYHTWDALRGINRLGTTNTVDKELRGLERFVAPGRNYSAAVEIRF